Protein AF-A0A6G2KBK3-F1 (afdb_monomer_lite)

Secondary structure (DSSP, 8-state):
---HHHHHTT---PPPPTT-GGGGHHHHHHHHHHHHHGGGSSSHHHHHHHHHHT---TTS-TTTT--HHHHHHHHPPPTT-EEE-TTT--EEE--

Structure (mmCIF, N/CA/C/O backbone):
data_AF-A0A6G2KBK3-F1
#
_entry.id   AF-A0A6G2KBK3-F1
#
loop_
_atom_site.group_PDB
_atom_site.id
_atom_site.type_symbol
_atom_site.label_atom_id
_atom_site.label_alt_id
_atom_site.label_comp_id
_atom_site.label_asym_id
_atom_site.label_entity_id
_atom_site.label_seq_id
_atom_site.pdbx_PDB_ins_code
_atom_site.Cartn_x
_atom_site.Cartn_y
_atom_site.Cartn_z
_atom_site.occupancy
_atom_site.B_iso_or_equiv
_atom_site.auth_seq_id
_atom_site.auth_comp_id
_atom_site.auth_asym_id
_atom_site.auth_atom_id
_atom_site.pdbx_PDB_model_num
ATOM 1 N N . MET A 1 1 ? -23.756 13.455 1.938 1.00 50.41 1 MET A N 1
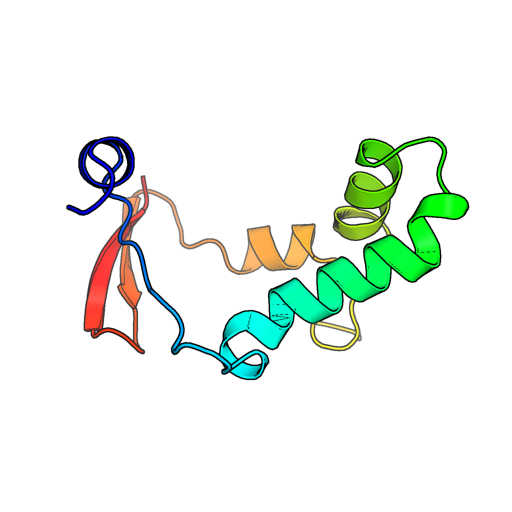ATOM 2 C CA . MET A 1 1 ? -24.282 12.078 2.031 1.00 50.41 1 MET A CA 1
ATOM 3 C C . MET A 1 1 ? -23.101 11.130 1.908 1.00 50.41 1 MET A C 1
ATOM 5 O O . MET A 1 1 ? -22.371 11.285 0.933 1.00 50.41 1 MET A O 1
ATOM 9 N N . PRO A 1 2 ? -22.838 10.231 2.873 1.00 58.72 2 PRO A N 1
ATOM 10 C CA . PRO A 1 2 ? -21.861 9.166 2.656 1.00 58.72 2 PRO A CA 1
ATOM 11 C C . PRO A 1 2 ? -22.293 8.354 1.428 1.00 58.72 2 PRO A C 1
ATOM 13 O O . PRO A 1 2 ? -23.487 8.174 1.192 1.00 58.72 2 PRO A O 1
ATOM 16 N N . SER A 1 3 ? -21.337 7.931 0.603 1.00 72.38 3 SER A N 1
ATOM 17 C CA . SER A 1 3 ? -21.618 7.165 -0.612 1.00 72.38 3 SER A CA 1
ATOM 18 C C . SER A 1 3 ? -22.358 5.880 -0.245 1.00 72.38 3 SER A C 1
ATOM 20 O O . SER A 1 3 ? -21.825 5.062 0.507 1.00 72.38 3 SER A O 1
ATOM 22 N N . THR A 1 4 ? -23.565 5.706 -0.785 1.00 84.00 4 THR A N 1
ATOM 23 C CA . THR A 1 4 ? -24.499 4.598 -0.509 1.00 84.00 4 THR A CA 1
ATOM 24 C C . THR A 1 4 ? -23.838 3.220 -0.619 1.00 84.00 4 THR A C 1
ATOM 26 O O . THR A 1 4 ? -24.190 2.290 0.099 1.00 84.00 4 THR A O 1
ATOM 29 N N . GLU A 1 5 ? -22.827 3.117 -1.479 1.00 90.00 5 GLU A N 1
ATOM 30 C CA . GLU A 1 5 ? -22.021 1.923 -1.714 1.00 90.00 5 GLU A CA 1
ATOM 31 C C . GLU A 1 5 ? -21.166 1.497 -0.510 1.00 90.00 5 GLU A C 1
ATOM 33 O O . GLU A 1 5 ? -21.147 0.323 -0.155 1.00 90.00 5 GLU A O 1
ATOM 38 N N . LEU A 1 6 ? -20.490 2.438 0.159 1.00 88.38 6 LEU A N 1
ATOM 39 C CA . LEU A 1 6 ? -19.617 2.112 1.295 1.00 88.38 6 LEU A CA 1
ATOM 40 C C . LEU A 1 6 ? -20.432 1.587 2.475 1.00 88.38 6 LEU A C 1
ATOM 42 O O . LEU A 1 6 ? -20.055 0.596 3.091 1.00 88.38 6 LEU A O 1
ATOM 46 N N . VAL A 1 7 ? -21.593 2.199 2.724 1.00 86.44 7 VAL A N 1
ATOM 47 C CA . VAL A 1 7 ? -22.540 1.736 3.746 1.00 86.44 7 VAL A CA 1
ATOM 48 C C . VAL A 1 7 ? -23.026 0.324 3.424 1.00 86.44 7 VAL A C 1
ATOM 50 O O . VAL A 1 7 ? -23.042 -0.528 4.307 1.00 86.44 7 VAL A O 1
ATOM 53 N N . ARG A 1 8 ? -23.361 0.049 2.156 1.00 89.88 8 ARG A N 1
ATOM 54 C CA . ARG A 1 8 ? -23.785 -1.285 1.706 1.00 89.88 8 ARG A CA 1
ATOM 55 C C . ARG A 1 8 ? -22.714 -2.352 1.938 1.00 89.88 8 ARG A C 1
ATOM 57 O O . ARG A 1 8 ? -23.053 -3.479 2.276 1.00 89.88 8 ARG A O 1
ATOM 64 N N . LEU A 1 9 ? -21.444 -2.002 1.750 1.00 89.19 9 LEU A N 1
ATOM 65 C CA . LEU A 1 9 ? -20.309 -2.906 1.940 1.00 89.19 9 LEU A CA 1
ATOM 66 C C . LEU A 1 9 ? -19.821 -2.978 3.398 1.00 89.19 9 LEU A C 1
ATOM 68 O O . LEU A 1 9 ? -18.855 -3.684 3.669 1.00 89.19 9 LEU A O 1
ATOM 72 N N . GLY A 1 10 ? -20.440 -2.241 4.329 1.00 85.75 10 GLY A N 1
ATOM 73 C CA . GLY A 1 10 ? -19.969 -2.149 5.714 1.00 85.75 10 GLY A CA 1
ATOM 74 C C . GLY A 1 10 ? -18.617 -1.437 5.857 1.00 85.75 10 GLY A C 1
ATOM 75 O O . GLY A 1 10 ? -17.935 -1.599 6.864 1.00 85.75 10 GLY A O 1
ATOM 76 N N . ILE A 1 11 ? -18.208 -0.649 4.857 1.00 85.56 11 ILE A N 1
ATOM 77 C CA . ILE A 1 11 ? -16.932 0.068 4.845 1.00 85.56 11 ILE A CA 1
ATOM 78 C C . ILE A 1 11 ? -17.117 1.440 5.490 1.00 85.56 11 ILE A C 1
ATOM 80 O O . ILE A 1 11 ? -17.847 2.304 4.996 1.00 85.56 11 ILE A O 1
ATOM 84 N N . ARG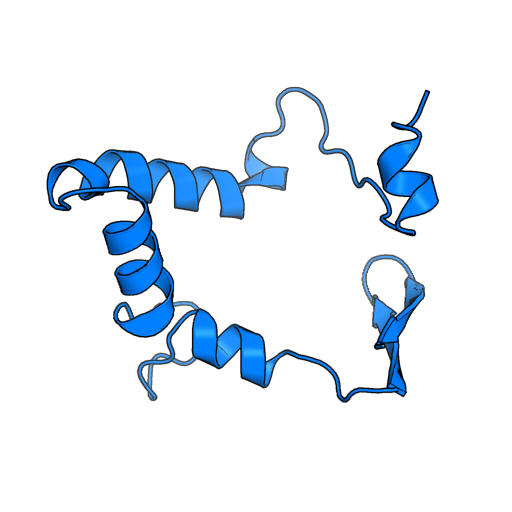 A 1 12 ? -16.381 1.680 6.573 1.00 83.56 12 ARG A N 1
ATOM 85 C CA . ARG A 1 12 ? -16.301 2.990 7.217 1.00 83.56 12 ARG A CA 1
ATOM 86 C C . ARG A 1 12 ? -15.361 3.909 6.435 1.00 83.56 12 ARG A C 1
ATOM 88 O O . ARG A 1 12 ? -14.174 3.630 6.286 1.00 83.56 12 ARG A O 1
ATOM 95 N N . HIS A 1 13 ? -15.873 5.049 5.976 1.00 85.38 13 HIS A N 1
ATOM 96 C CA . HIS A 1 13 ? -15.046 6.063 5.325 1.00 85.38 13 HIS A CA 1
ATOM 97 C C . HIS A 1 13 ? -14.377 6.967 6.367 1.00 85.38 13 HIS A C 1
ATOM 99 O O . HIS A 1 13 ? -15.043 7.766 7.024 1.00 85.38 13 HIS A O 1
ATOM 105 N N . ILE A 1 14 ? -13.054 6.865 6.496 1.00 85.88 14 ILE A N 1
ATOM 106 C CA . ILE A 1 14 ? -12.252 7.749 7.347 1.00 85.88 14 ILE A CA 1
ATOM 107 C C . ILE A 1 14 ? -11.685 8.877 6.480 1.00 85.88 14 ILE A C 1
ATOM 109 O O . ILE A 1 14 ? -10.904 8.628 5.565 1.00 85.88 14 ILE A O 1
ATOM 113 N N . LEU A 1 15 ? -12.089 10.118 6.760 1.00 86.06 15 LEU A N 1
ATOM 114 C CA . LEU A 1 15 ? -11.667 11.299 6.006 1.00 86.06 15 LEU A CA 1
ATOM 115 C C . LEU A 1 15 ? -10.456 11.979 6.654 1.00 86.06 15 LEU A C 1
ATOM 117 O O . LEU A 1 15 ? -10.440 12.236 7.858 1.00 86.06 15 LEU A O 1
ATOM 121 N N . ALA A 1 16 ? -9.469 12.335 5.833 1.00 86.31 16 ALA A N 1
ATOM 122 C CA . ALA A 1 16 ? -8.396 13.239 6.230 1.00 86.31 16 ALA A CA 1
ATOM 123 C C . ALA A 1 16 ? -8.885 14.700 6.253 1.00 86.31 16 ALA A C 1
ATOM 125 O O . ALA A 1 16 ? -9.847 15.065 5.573 1.00 86.31 16 ALA A O 1
ATOM 126 N N . ARG A 1 17 ? -8.194 15.560 7.012 1.00 86.38 17 ARG A N 1
ATOM 127 C CA . ARG A 1 17 ? -8.439 17.010 6.970 1.00 86.38 17 ARG A CA 1
ATOM 128 C C . ARG A 1 17 ? -8.014 17.586 5.617 1.00 86.38 17 ARG A C 1
ATOM 130 O O . ARG A 1 17 ? -7.047 17.129 5.009 1.00 86.38 17 ARG A O 1
ATOM 137 N N . VAL A 1 18 ? -8.713 18.634 5.184 1.00 85.94 18 VAL A N 1
ATOM 138 C CA . VAL A 1 18 ? -8.349 19.406 3.987 1.00 85.94 18 VAL A CA 1
ATOM 139 C C . VAL A 1 18 ? -6.931 19.965 4.151 1.00 85.94 18 VAL A C 1
ATOM 141 O O . VAL A 1 18 ? -6.577 20.435 5.230 1.00 85.94 18 VAL A O 1
ATOM 144 N N . ASN A 1 19 ? -6.129 19.906 3.084 1.00 81.56 19 ASN A N 1
ATOM 145 C CA . ASN A 1 19 ? -4.735 20.369 3.052 1.00 81.56 19 ASN A CA 1
ATOM 146 C C . ASN A 1 19 ? -3.822 19.725 4.111 1.00 81.56 19 ASN A C 1
ATOM 148 O O . ASN A 1 19 ? -2.852 20.342 4.547 1.00 81.56 19 ASN A O 1
ATOM 152 N N . HIS A 1 20 ? -4.105 18.481 4.514 1.00 82.62 20 HIS A N 1
ATOM 153 C CA . HIS A 1 20 ? -3.271 17.734 5.457 1.00 82.62 20 HIS A CA 1
ATOM 154 C C . HIS A 1 20 ? -2.673 16.462 4.818 1.00 82.62 20 HIS A C 1
ATOM 156 O O . HIS A 1 20 ? -3.046 15.342 5.188 1.00 82.62 20 HIS A O 1
ATOM 162 N N . PRO A 1 21 ? -1.737 16.621 3.857 1.00 76.56 21 PRO A N 1
ATOM 163 C CA . PRO A 1 21 ? -1.162 15.515 3.079 1.00 76.56 21 PRO A CA 1
ATOM 164 C C . PRO A 1 21 ? -0.507 14.443 3.961 1.00 76.56 21 PRO A C 1
ATOM 166 O O . PRO A 1 21 ? -0.617 13.241 3.726 1.00 76.56 21 PRO A O 1
ATOM 169 N N . GLN A 1 22 ? 0.068 14.870 5.088 1.00 79.19 22 GLN A N 1
ATOM 170 C CA . GLN A 1 22 ? 0.741 13.985 6.032 1.00 79.19 22 GLN A CA 1
ATOM 171 C C . GLN A 1 22 ? -0.180 12.898 6.616 1.00 79.19 22 GLN A C 1
ATOM 173 O O . GLN A 1 22 ? 0.306 11.806 6.909 1.00 79.19 22 GLN A O 1
ATOM 178 N N . THR A 1 23 ? -1.501 13.130 6.713 1.00 81.50 23 THR A N 1
ATOM 179 C CA . THR A 1 23 ? -2.458 12.083 7.138 1.00 81.50 23 THR A CA 1
ATOM 180 C C . THR A 1 23 ? -2.506 10.925 6.143 1.00 81.50 23 THR A C 1
ATOM 182 O O . THR A 1 23 ? -2.581 9.772 6.554 1.00 81.50 23 THR A O 1
ATOM 185 N N . ASN A 1 24 ? -2.383 11.213 4.846 1.00 85.81 24 ASN A N 1
ATOM 186 C CA . ASN A 1 24 ? -2.369 10.216 3.775 1.00 85.81 24 ASN A CA 1
ATOM 187 C C . ASN A 1 24 ? -0.942 9.883 3.306 1.00 85.81 24 ASN A C 1
ATOM 189 O O . ASN A 1 24 ? -0.756 9.288 2.244 1.00 85.81 24 ASN A O 1
ATOM 193 N N . GLY A 1 25 ? 0.078 10.206 4.109 1.00 85.56 25 GLY A N 1
ATOM 194 C CA . GLY A 1 25 ? 1.484 10.157 3.697 1.00 85.56 25 GLY A CA 1
ATOM 195 C C . GLY A 1 25 ? 1.980 8.782 3.230 1.00 85.56 25 GLY A C 1
ATOM 196 O O . GLY A 1 25 ? 2.890 8.707 2.405 1.00 85.56 25 GLY A O 1
ATOM 197 N N . LYS A 1 26 ? 1.375 7.676 3.694 1.00 86.88 26 LYS A N 1
ATOM 198 C CA . LYS A 1 26 ? 1.670 6.328 3.165 1.00 86.88 26 LYS A CA 1
ATOM 199 C C . LYS A 1 26 ? 1.282 6.205 1.689 1.00 86.88 26 LYS A C 1
ATOM 201 O O . LYS A 1 26 ? 2.079 5.711 0.893 1.00 86.88 26 LYS A O 1
ATOM 206 N N . LEU A 1 27 ? 0.084 6.671 1.336 1.00 88.56 27 LEU A N 1
ATOM 207 C CA . LEU A 1 27 ? -0.423 6.639 -0.033 1.00 88.56 27 LEU A CA 1
ATOM 208 C C . LEU A 1 27 ? 0.353 7.613 -0.922 1.00 88.56 27 LEU A C 1
ATOM 210 O O . LEU A 1 27 ? 0.752 7.256 -2.025 1.00 88.56 27 LEU A O 1
ATOM 214 N N . GLU A 1 28 ? 0.643 8.812 -0.420 1.00 89.69 28 GLU A N 1
ATOM 215 C CA . GLU A 1 28 ? 1.445 9.792 -1.157 1.00 89.69 28 GLU A CA 1
ATOM 216 C C . GLU A 1 28 ? 2.855 9.275 -1.454 1.00 89.69 28 GLU A C 1
ATOM 218 O O . GLU A 1 28 ? 3.332 9.391 -2.584 1.00 89.69 28 GLU A O 1
ATOM 223 N N . ARG A 1 29 ? 3.509 8.626 -0.480 1.00 89.31 29 ARG A N 1
ATOM 224 C CA . ARG A 1 29 ? 4.815 7.987 -0.695 1.00 89.31 29 ARG A CA 1
ATOM 225 C C . ARG A 1 29 ? 4.737 6.888 -1.756 1.00 89.31 29 ARG A C 1
ATOM 227 O O . ARG A 1 29 ? 5.635 6.793 -2.589 1.00 89.31 29 ARG A O 1
ATOM 234 N N . PHE A 1 30 ? 3.674 6.084 -1.750 1.00 89.56 30 PHE A N 1
ATOM 235 C CA . PHE A 1 30 ? 3.450 5.066 -2.776 1.00 89.56 30 PHE A CA 1
ATOM 236 C C . PHE A 1 30 ? 3.266 5.684 -4.171 1.00 89.56 30 PHE A C 1
ATOM 238 O O . PHE A 1 30 ? 3.925 5.258 -5.119 1.00 89.56 30 PHE A O 1
ATOM 245 N N . HIS A 1 31 ? 2.458 6.741 -4.301 1.00 90.44 31 HIS A N 1
ATOM 246 C CA . HIS A 1 31 ? 2.296 7.469 -5.564 1.00 90.44 31 HIS A CA 1
ATOM 247 C C . HIS A 1 31 ? 3.609 8.087 -6.059 1.00 90.44 31 HIS A C 1
ATOM 249 O O . HIS A 1 31 ? 3.905 8.019 -7.252 1.00 90.44 31 HIS A O 1
ATOM 255 N N . GLY A 1 32 ? 4.426 8.635 -5.157 1.00 91.62 32 GLY A N 1
ATOM 256 C CA . GLY A 1 32 ? 5.759 9.127 -5.502 1.00 91.62 32 GLY A CA 1
ATOM 257 C C . GLY A 1 32 ? 6.658 8.023 -6.068 1.00 91.62 32 GLY A C 1
ATOM 258 O O . GLY A 1 32 ? 7.361 8.235 -7.054 1.00 91.62 32 GLY A O 1
ATOM 259 N N . GLU A 1 33 ? 6.606 6.816 -5.505 1.00 90.75 33 GLU A N 1
ATOM 260 C CA . GLU A 1 33 ? 7.364 5.675 -6.029 1.00 90.75 33 GLU A CA 1
ATOM 261 C C . GLU A 1 33 ? 6.849 5.193 -7.389 1.00 90.75 33 GLU A C 1
ATOM 263 O O . GLU A 1 33 ? 7.671 4.893 -8.258 1.00 90.75 33 GLU A O 1
ATOM 268 N N . ILE A 1 34 ? 5.529 5.199 -7.614 1.00 92.12 34 ILE A N 1
ATOM 269 C CA . ILE A 1 34 ? 4.945 4.955 -8.942 1.00 92.12 34 ILE A CA 1
ATOM 270 C C . ILE A 1 34 ? 5.524 5.955 -9.945 1.00 92.12 34 ILE A C 1
ATOM 272 O O . ILE A 1 34 ? 6.126 5.548 -10.933 1.00 92.12 34 ILE A O 1
ATOM 276 N N . GLN A 1 35 ? 5.421 7.260 -9.682 1.00 92.56 35 GLN A N 1
ATOM 277 C CA . GLN A 1 35 ? 5.889 8.290 -10.618 1.00 92.56 35 GLN A CA 1
ATOM 278 C C . GLN A 1 35 ? 7.381 8.153 -10.956 1.00 92.56 35 GLN A C 1
ATOM 280 O O . GLN A 1 35 ? 7.786 8.368 -12.096 1.00 92.56 35 GLN A O 1
ATOM 285 N N . ARG A 1 36 ? 8.207 7.757 -9.982 1.00 92.62 36 ARG A N 1
ATOM 286 C CA . ARG A 1 36 ? 9.660 7.612 -10.163 1.00 92.62 36 ARG A CA 1
ATOM 287 C C . ARG A 1 36 ? 10.079 6.370 -10.943 1.00 92.62 36 ARG A C 1
ATOM 289 O O . ARG A 1 36 ? 11.177 6.359 -11.501 1.00 92.62 36 ARG A O 1
ATOM 296 N N . LYS A 1 37 ? 9.293 5.294 -10.875 1.00 91.88 37 LYS A N 1
ATOM 297 C CA . LYS A 1 37 ? 9.722 3.962 -11.322 1.00 91.88 37 LYS A CA 1
ATOM 298 C C . LYS A 1 37 ? 8.845 3.363 -12.405 1.00 91.88 37 LYS A C 1
ATOM 300 O O . LYS A 1 37 ? 9.337 2.475 -13.087 1.00 91.88 37 LYS A O 1
ATOM 305 N N . LEU A 1 38 ? 7.602 3.813 -12.581 1.00 92.25 38 LEU A N 1
ATOM 306 C CA . LEU A 1 38 ? 6.655 3.211 -13.522 1.00 92.25 38 LEU A CA 1
ATOM 307 C C . LEU A 1 38 ? 7.188 3.208 -14.958 1.00 92.25 38 LEU A C 1
ATOM 309 O O . LEU A 1 38 ? 6.988 2.236 -15.668 1.00 92.25 38 LEU A O 1
ATOM 313 N N . ASN A 1 39 ? 7.957 4.227 -15.352 1.00 93.94 39 ASN A N 1
ATOM 314 C CA . ASN A 1 39 ? 8.625 4.285 -16.657 1.00 93.94 39 ASN A CA 1
ATOM 315 C C . ASN A 1 39 ? 9.670 3.176 -16.899 1.00 93.94 39 ASN A C 1
ATOM 317 O O . ASN A 1 39 ? 10.177 3.052 -18.009 1.00 93.94 39 ASN A O 1
ATOM 321 N N . ARG A 1 40 ? 10.026 2.399 -15.870 1.00 94.25 40 ARG A N 1
ATOM 322 C CA . ARG A 1 40 ? 10.919 1.233 -15.956 1.00 94.25 40 ARG A CA 1
ATOM 323 C C . ARG A 1 40 ? 10.156 -0.083 -16.102 1.00 94.25 40 ARG A C 1
ATOM 325 O O . ARG A 1 40 ? 10.790 -1.131 -16.163 1.00 94.25 40 ARG A O 1
ATOM 332 N N . PHE A 1 41 ? 8.828 -0.037 -16.093 1.00 93.75 41 PHE A N 1
ATOM 333 C CA . PHE A 1 41 ? 7.956 -1.195 -16.229 1.00 93.75 41 PHE A CA 1
ATOM 334 C C . PHE A 1 41 ? 7.094 -1.042 -17.479 1.00 93.75 41 PHE A C 1
ATOM 336 O O . PHE A 1 41 ? 6.808 0.067 -17.922 1.00 93.75 41 PHE A O 1
ATOM 343 N N . GLU A 1 42 ? 6.682 -2.177 -18.033 1.00 93.12 42 GLU A N 1
ATOM 344 C CA . GLU A 1 42 ? 5.803 -2.236 -19.206 1.00 93.12 42 GLU A CA 1
ATOM 345 C C . GLU A 1 42 ? 4.421 -1.648 -18.898 1.00 93.12 42 GLU A C 1
ATOM 347 O O . GLU A 1 42 ? 3.838 -0.942 -19.717 1.00 93.12 42 GLU A O 1
ATOM 352 N N . ASP A 1 43 ? 3.916 -1.911 -17.690 1.00 93.12 43 ASP A N 1
ATOM 353 C CA . ASP A 1 43 ? 2.612 -1.458 -17.228 1.00 93.12 43 ASP A CA 1
ATOM 354 C C . ASP A 1 43 ? 2.543 -1.371 -15.689 1.00 93.12 43 ASP A C 1
ATOM 356 O O . ASP A 1 43 ? 3.461 -1.755 -14.950 1.00 93.12 43 ASP A O 1
ATOM 360 N N . VAL A 1 44 ? 1.415 -0.855 -15.195 1.00 92.25 44 VAL A N 1
ATOM 361 C CA . VAL A 1 44 ? 1.155 -0.696 -13.759 1.00 92.25 44 VAL A CA 1
ATOM 362 C C . VAL A 1 44 ? 1.018 -2.030 -13.023 1.00 92.25 44 VAL A C 1
ATOM 364 O O . VAL A 1 44 ? 1.414 -2.123 -11.863 1.00 92.25 44 VAL A O 1
ATOM 367 N N . HIS A 1 45 ? 0.511 -3.079 -13.669 1.00 94.06 45 HIS A N 1
ATOM 368 C CA . HIS A 1 45 ? 0.350 -4.390 -13.043 1.00 94.06 45 HIS A CA 1
ATOM 369 C C . HIS A 1 45 ? 1.709 -5.025 -12.753 1.00 94.06 45 HIS A C 1
ATOM 371 O O . HIS A 1 45 ? 1.919 -5.541 -11.655 1.00 94.06 45 HIS A O 1
ATOM 377 N N . ARG A 1 46 ? 2.662 -4.919 -13.685 1.00 95.38 46 ARG A N 1
ATOM 378 C CA . ARG A 1 46 ? 4.053 -5.350 -13.491 1.00 95.38 46 ARG A CA 1
ATOM 379 C C . ARG A 1 46 ? 4.725 -4.591 -12.355 1.00 95.38 46 ARG A C 1
ATOM 381 O O . ARG A 1 46 ? 5.375 -5.214 -11.515 1.00 95.38 46 ARG A O 1
ATOM 388 N N . PHE A 1 47 ? 4.526 -3.275 -12.288 1.00 95.25 47 PHE A N 1
ATOM 389 C CA . PHE A 1 47 ? 5.024 -2.471 -11.173 1.00 95.25 47 PHE A CA 1
ATOM 390 C C . PHE A 1 47 ? 4.437 -2.938 -9.833 1.00 95.25 47 PHE A C 1
ATOM 392 O O . PHE A 1 47 ? 5.186 -3.150 -8.882 1.00 95.25 47 PHE A O 1
ATOM 399 N N . VAL A 1 48 ? 3.116 -3.134 -9.752 1.00 93.94 48 VAL A N 1
ATOM 400 C CA . VAL A 1 48 ? 2.432 -3.565 -8.520 1.00 93.94 48 VAL A CA 1
ATOM 401 C C . VAL A 1 48 ? 2.881 -4.963 -8.095 1.00 93.94 48 VAL A C 1
ATOM 403 O O . VAL A 1 48 ? 3.144 -5.184 -6.914 1.00 93.94 48 VAL A O 1
ATOM 406 N N . ALA A 1 49 ? 3.028 -5.894 -9.040 1.00 95.62 49 ALA A N 1
ATOM 407 C CA . ALA A 1 49 ? 3.527 -7.236 -8.761 1.00 95.62 49 ALA A CA 1
ATOM 408 C C . ALA A 1 49 ? 4.951 -7.195 -8.186 1.00 95.62 49 ALA A C 1
ATOM 410 O O . ALA A 1 49 ? 5.220 -7.804 -7.151 1.00 95.62 49 ALA A O 1
ATOM 411 N N . TRP A 1 50 ? 5.847 -6.419 -8.805 1.00 95.06 50 TRP A N 1
ATOM 412 C CA . TRP A 1 50 ? 7.199 -6.205 -8.289 1.00 95.06 50 TRP A CA 1
ATOM 413 C C . TRP A 1 50 ? 7.188 -5.556 -6.898 1.00 95.06 50 TRP A C 1
ATOM 415 O O . TRP A 1 50 ? 7.889 -6.009 -5.992 1.00 95.06 50 TRP A O 1
ATOM 425 N N . TRP A 1 51 ? 6.367 -4.522 -6.708 1.00 93.69 51 TRP A N 1
ATOM 426 C CA . TRP A 1 51 ? 6.257 -3.799 -5.443 1.00 93.69 51 TRP A CA 1
ATOM 427 C C . TRP A 1 51 ? 5.822 -4.712 -4.295 1.00 93.69 51 TRP A C 1
ATOM 429 O O . TRP A 1 51 ? 6.398 -4.644 -3.213 1.00 93.69 51 TRP A O 1
ATOM 439 N N . ASN A 1 52 ? 4.829 -5.569 -4.536 1.00 94.62 52 ASN A N 1
ATOM 440 C CA . ASN A 1 52 ? 4.247 -6.421 -3.505 1.00 94.62 52 ASN A CA 1
ATOM 441 C C . ASN A 1 52 ? 5.059 -7.686 -3.215 1.00 94.62 52 ASN A C 1
ATOM 443 O O . ASN A 1 52 ? 5.052 -8.120 -2.068 1.00 94.62 52 ASN A O 1
ATOM 447 N N . HIS A 1 53 ? 5.730 -8.268 -4.217 1.00 95.75 53 HIS A N 1
ATOM 448 C CA . HIS A 1 53 ? 6.299 -9.622 -4.110 1.00 95.75 53 HIS A CA 1
ATOM 449 C C . HIS A 1 53 ? 7.813 -9.718 -4.327 1.00 95.75 53 HIS A C 1
ATOM 451 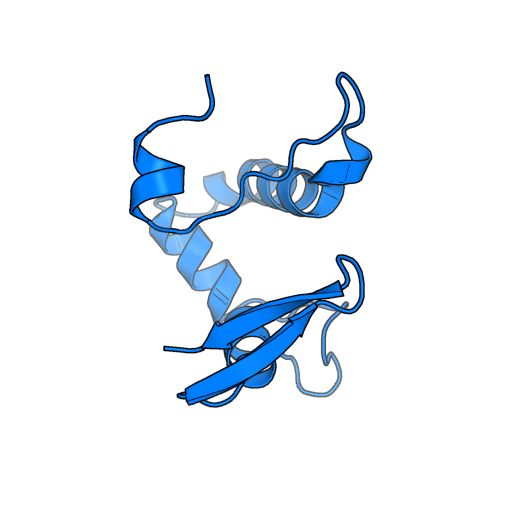O O . HIS A 1 53 ? 8.379 -10.781 -4.108 1.00 95.75 53 HIS A O 1
ATOM 457 N N . VAL A 1 54 ? 8.479 -8.655 -4.786 1.00 93.88 54 VAL A N 1
ATOM 458 C CA . VAL A 1 54 ? 9.926 -8.691 -5.090 1.00 93.88 54 VAL A CA 1
ATOM 459 C C . VAL A 1 54 ? 10.707 -7.669 -4.272 1.00 93.88 54 VAL A C 1
ATOM 461 O O . VAL A 1 54 ? 11.867 -7.893 -3.943 1.00 93.88 54 VAL A O 1
ATOM 464 N N . ARG A 1 55 ? 10.101 -6.522 -3.956 1.00 92.19 55 ARG A N 1
ATOM 465 C CA . ARG A 1 55 ? 10.766 -5.433 -3.237 1.00 92.19 55 ARG A CA 1
ATOM 466 C C . ARG A 1 55 ? 10.670 -5.636 -1.712 1.00 92.19 55 ARG A C 1
ATOM 468 O O . ARG A 1 55 ? 9.604 -5.354 -1.161 1.00 92.19 55 ARG A O 1
ATOM 475 N N . PRO A 1 56 ? 11.762 -5.981 -1.001 1.00 91.06 56 PRO A N 1
ATOM 476 C CA . PRO A 1 56 ? 11.776 -5.917 0.458 1.00 91.06 56 PRO A CA 1
ATOM 477 C C . PRO A 1 56 ? 11.628 -4.465 0.929 1.00 91.06 56 PRO A C 1
ATOM 479 O O . PRO A 1 56 ? 12.100 -3.525 0.273 1.00 91.06 56 PRO A O 1
ATOM 482 N N . HIS A 1 57 ? 10.953 -4.247 2.057 1.00 88.44 57 HIS A N 1
ATOM 483 C CA . HIS A 1 57 ? 10.704 -2.899 2.573 1.00 88.44 57 HIS A CA 1
ATOM 484 C C . HIS A 1 57 ? 11.436 -2.668 3.901 1.00 88.44 57 HIS A C 1
ATOM 486 O O . HIS A 1 57 ? 11.140 -3.315 4.892 1.00 88.44 57 HIS A O 1
ATOM 492 N N . MET A 1 58 ? 12.331 -1.674 3.965 1.00 86.81 58 MET A N 1
ATOM 493 C CA . MET A 1 58 ? 13.162 -1.407 5.160 1.00 86.81 58 MET A CA 1
ATOM 494 C C . MET A 1 58 ? 12.383 -1.140 6.456 1.00 86.81 58 MET A C 1
ATOM 496 O O . MET A 1 58 ? 12.903 -1.346 7.540 1.00 86.81 58 MET A O 1
ATOM 500 N N . SER A 1 59 ? 11.154 -0.630 6.362 1.00 86.75 59 SER A N 1
ATOM 501 C CA . SER A 1 59 ? 10.291 -0.397 7.532 1.00 86.75 59 SER A CA 1
ATOM 502 C C . SER A 1 59 ? 9.478 -1.630 7.965 1.00 86.75 59 SER A C 1
ATOM 504 O O . SER A 1 59 ? 8.536 -1.483 8.744 1.00 86.75 59 SER A O 1
ATOM 506 N N . LEU A 1 60 ? 9.737 -2.789 7.362 1.00 90.25 60 LEU A N 1
ATOM 507 C CA . LEU A 1 60 ? 9.185 -4.095 7.723 1.00 90.25 60 LEU A CA 1
ATOM 508 C C . LEU A 1 60 ? 10.299 -4.938 8.366 1.00 90.25 60 LEU A C 1
ATOM 510 O O . LEU A 1 60 ? 11.269 -4.378 8.876 1.00 90.25 60 LEU A O 1
ATOM 514 N N . ASP A 1 61 ? 10.158 -6.261 8.371 1.00 91.75 61 ASP A N 1
ATOM 515 C CA . ASP A 1 61 ? 11.220 -7.159 8.811 1.00 91.75 61 ASP A CA 1
ATOM 516 C C . ASP A 1 61 ? 12.355 -7.209 7.772 1.00 91.75 61 ASP A C 1
ATOM 518 O O . ASP A 1 61 ? 12.326 -7.964 6.801 1.00 91.75 61 ASP A O 1
ATOM 522 N N . TRP A 1 62 ? 13.338 -6.324 7.949 1.00 91.56 62 TRP A N 1
ATOM 523 C CA . TRP A 1 62 ? 14.470 -6.197 7.035 1.00 91.56 62 TRP A CA 1
ATOM 524 C C . TRP A 1 62 ? 15.441 -7.375 7.124 1.00 91.56 62 TRP A C 1
ATOM 526 O O . TRP A 1 62 ? 16.014 -7.756 6.105 1.00 91.56 62 TRP A O 1
ATOM 536 N N . ASP A 1 63 ? 15.588 -7.972 8.307 1.00 93.25 63 ASP A N 1
ATOM 537 C CA . ASP A 1 63 ? 16.499 -9.09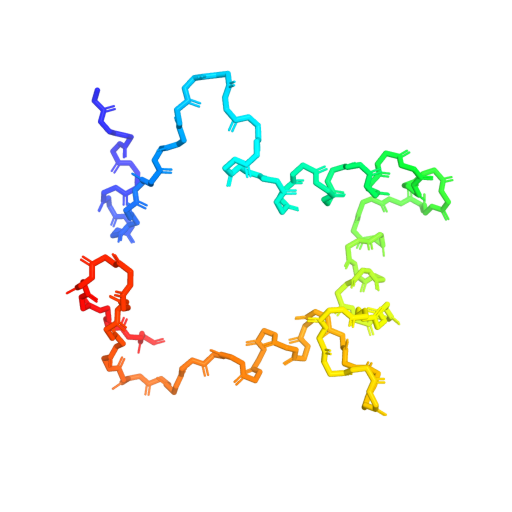8 8.521 1.00 93.25 63 ASP A CA 1
ATOM 538 C C . ASP A 1 63 ? 16.036 -10.333 7.738 1.00 93.25 63 ASP A C 1
ATOM 540 O O . ASP A 1 63 ? 16.861 -11.075 7.206 1.00 93.25 63 ASP A O 1
ATOM 544 N N . ASN A 1 64 ? 14.718 -10.493 7.575 1.00 93.31 64 ASN A N 1
ATOM 545 C CA . ASN A 1 64 ? 14.116 -11.537 6.745 1.00 93.31 64 ASN A CA 1
ATOM 546 C C . ASN A 1 64 ? 13.722 -11.065 5.333 1.00 93.31 64 ASN A C 1
ATOM 548 O O . ASN A 1 64 ? 13.054 -11.802 4.611 1.00 93.31 64 ASN A O 1
ATOM 552 N N . LEU A 1 65 ? 14.139 -9.860 4.921 1.00 93.44 65 LEU A N 1
ATOM 553 C CA . LEU A 1 65 ? 13.823 -9.260 3.615 1.00 93.44 65 LEU A CA 1
ATOM 554 C C . LEU A 1 65 ? 12.319 -9.275 3.283 1.00 93.44 65 LEU A C 1
ATOM 556 O O . LEU A 1 65 ? 11.919 -9.494 2.140 1.00 93.44 65 LEU A O 1
ATOM 560 N N . GLU A 1 66 ? 11.485 -8.996 4.281 1.00 95.31 66 GLU A N 1
ATOM 561 C CA . GLU A 1 66 ? 10.035 -9.104 4.168 1.00 95.31 66 GLU A CA 1
ATOM 562 C C . GLU A 1 66 ? 9.460 -8.139 3.118 1.00 95.31 66 GLU A C 1
ATOM 564 O O . GLU A 1 66 ? 9.712 -6.921 3.101 1.00 95.31 66 GLU A O 1
ATOM 569 N N . THR A 1 67 ? 8.634 -8.702 2.242 1.00 96.06 67 THR A N 1
ATOM 570 C CA . THR A 1 67 ? 7.886 -7.984 1.212 1.00 96.06 67 THR A CA 1
ATOM 571 C C . THR A 1 67 ? 6.543 -7.467 1.745 1.00 96.06 67 THR A C 1
ATOM 573 O O . THR A 1 67 ? 5.998 -7.984 2.726 1.00 96.06 67 THR A O 1
ATOM 576 N N . PRO A 1 68 ? 5.937 -6.451 1.101 1.00 94.75 68 PRO A N 1
ATOM 577 C CA . PRO A 1 68 ? 4.616 -5.968 1.494 1.00 94.75 68 PRO A CA 1
ATOM 578 C C . PRO A 1 68 ? 3.528 -7.051 1.500 1.00 94.75 68 PRO A C 1
ATOM 580 O O . PRO A 1 68 ? 2.662 -7.016 2.375 1.00 94.75 68 PRO A O 1
ATOM 583 N N . ALA A 1 69 ? 3.564 -8.008 0.565 1.00 95.50 69 ALA A N 1
ATOM 584 C CA . ALA A 1 69 ? 2.603 -9.107 0.534 1.00 95.50 69 ALA A CA 1
ATOM 585 C C . ALA A 1 69 ? 2.763 -10.045 1.738 1.00 95.50 69 ALA A C 1
ATOM 587 O O . ALA A 1 69 ? 1.771 -10.412 2.362 1.00 95.50 69 ALA A O 1
ATOM 588 N N . GLU A 1 70 ? 3.994 -10.389 2.112 1.00 95.19 70 GLU A N 1
ATOM 589 C CA . GLU A 1 70 ? 4.264 -11.226 3.288 1.00 95.19 70 GLU A CA 1
ATOM 590 C C . GLU A 1 70 ? 3.840 -10.524 4.577 1.00 95.19 70 GLU A C 1
ATOM 592 O O . GLU A 1 70 ? 3.116 -11.105 5.385 1.00 95.19 70 GLU A O 1
ATOM 597 N N . ALA A 1 71 ? 4.181 -9.242 4.723 1.00 94.38 71 ALA A N 1
ATOM 598 C CA . ALA A 1 71 ? 3.742 -8.453 5.867 1.00 94.38 71 ALA A CA 1
ATOM 599 C C . ALA A 1 71 ? 2.221 -8.326 5.943 1.00 94.38 71 ALA A C 1
ATOM 601 O O . ALA A 1 71 ? 1.673 -8.290 7.044 1.00 94.38 71 ALA A O 1
ATOM 602 N N . PHE A 1 72 ? 1.534 -8.244 4.799 1.00 93.00 72 PHE A N 1
ATOM 603 C CA . PHE A 1 72 ? 0.077 -8.259 4.764 1.00 93.00 72 PHE A CA 1
ATOM 604 C C . PHE A 1 72 ? -0.453 -9.578 5.326 1.00 93.00 72 PHE A C 1
ATOM 606 O O . PHE A 1 72 ? -1.212 -9.545 6.288 1.00 93.00 72 PHE A O 1
ATOM 613 N N . ILE A 1 73 ? 0.010 -10.721 4.809 1.00 92.12 73 ILE A N 1
ATOM 614 C CA . ILE A 1 73 ? -0.414 -12.049 5.279 1.00 92.12 73 ILE A CA 1
ATOM 615 C C . ILE A 1 73 ? -0.099 -12.250 6.764 1.00 92.12 73 ILE A C 1
ATOM 617 O O . ILE A 1 73 ? -0.960 -12.696 7.515 1.00 92.12 73 ILE A O 1
ATOM 621 N N . ARG A 1 74 ? 1.096 -11.867 7.224 1.00 92.38 74 ARG A N 1
ATOM 622 C CA . ARG A 1 74 ? 1.491 -11.983 8.635 1.00 92.38 74 ARG A CA 1
ATOM 623 C C . ARG A 1 74 ? 0.631 -11.127 9.566 1.00 92.38 74 ARG A C 1
ATOM 625 O O . ARG A 1 74 ? 0.386 -11.519 10.702 1.00 92.38 74 ARG A O 1
ATOM 632 N N . LYS A 1 75 ? 0.214 -9.944 9.111 1.00 90.25 75 LYS A N 1
ATOM 633 C CA . LYS A 1 75 ? -0.637 -9.022 9.880 1.00 90.25 75 LYS A CA 1
ATOM 634 C C . LYS A 1 75 ? -2.125 -9.316 9.725 1.00 90.25 75 LYS A C 1
ATOM 636 O O . LYS A 1 75 ? -2.919 -8.674 10.410 1.00 90.25 75 LYS A O 1
ATOM 641 N N . MET A 1 76 ? -2.514 -10.237 8.839 1.00 87.94 76 MET A N 1
ATOM 642 C CA . MET A 1 76 ? -3.912 -10.613 8.714 1.00 87.94 76 MET A CA 1
ATOM 643 C C . MET A 1 76 ? -4.367 -11.308 10.001 1.00 87.94 76 MET A C 1
ATOM 645 O O . MET A 1 76 ? -3.753 -12.290 10.425 1.00 87.94 76 MET A O 1
ATOM 649 N N . PRO A 1 77 ? -5.455 -10.833 10.620 1.00 84.56 77 PRO A N 1
ATOM 650 C CA . PRO A 1 77 ? -6.059 -11.536 11.736 1.00 84.56 77 PRO A CA 1
ATOM 651 C C . PRO A 1 77 ? -6.611 -12.898 11.275 1.00 84.56 77 PRO A C 1
ATOM 653 O O . PRO A 1 77 ? -6.970 -13.058 10.102 1.00 84.56 77 PRO A O 1
ATOM 656 N N . PRO A 1 78 ? -6.710 -13.893 12.175 1.00 82.94 78 PRO A N 1
ATOM 657 C CA . PRO A 1 78 ? -7.330 -15.167 11.842 1.00 82.94 78 PRO A CA 1
ATOM 658 C C . PRO A 1 78 ? -8.782 -14.962 11.396 1.00 82.94 78 PRO A C 1
ATOM 660 O O . PRO A 1 78 ? -9.490 -14.100 11.920 1.00 82.94 78 PRO A O 1
ATOM 663 N N . LYS A 1 79 ? -9.237 -15.772 10.437 1.00 78.62 79 LYS A N 1
ATOM 664 C CA . LYS A 1 79 ? -10.642 -15.762 10.012 1.00 78.62 79 LYS A CA 1
ATOM 665 C C . LYS A 1 79 ? -11.553 -16.121 11.181 1.00 78.62 79 LYS A C 1
ATOM 667 O O . LYS A 1 79 ? -11.213 -16.992 11.981 1.00 78.62 79 LYS A O 1
ATOM 672 N N . ARG A 1 80 ? -12.740 -15.517 11.208 1.00 75.19 80 ARG A N 1
ATOM 673 C CA . ARG A 1 80 ? -13.758 -15.625 12.267 1.00 75.19 80 ARG A CA 1
ATOM 674 C C . ARG A 1 80 ? -13.291 -15.117 13.630 1.00 75.19 80 ARG A C 1
ATOM 676 O O . ARG A 1 80 ? -13.808 -15.554 14.654 1.00 75.19 80 ARG A O 1
ATOM 683 N N . THR A 1 81 ? -12.326 -14.204 13.636 1.00 78.12 81 THR A N 1
ATOM 684 C CA . THR A 1 81 ? -11.910 -13.492 14.841 1.00 78.12 81 THR A CA 1
ATOM 685 C C . THR A 1 81 ? -12.498 -12.095 14.839 1.00 78.12 81 THR A C 1
ATOM 687 O O . THR A 1 81 ? -12.654 -11.467 13.795 1.00 78.12 81 THR A O 1
ATOM 690 N N . THR A 1 82 ? -12.780 -11.598 16.031 1.00 79.00 82 THR A N 1
ATOM 691 C CA . THR A 1 82 ? -13.170 -10.218 16.251 1.00 79.00 82 THR A CA 1
ATOM 692 C C . THR A 1 82 ? -11.921 -9.386 16.555 1.00 79.00 82 THR A C 1
ATOM 694 O O . THR A 1 82 ? -11.184 -9.689 17.494 1.00 79.00 82 THR A O 1
ATOM 697 N N . VAL A 1 83 ? -11.654 -8.357 15.754 1.00 78.94 83 VAL A N 1
ATOM 698 C CA . VAL A 1 83 ? -10.517 -7.444 15.926 1.00 78.94 83 VAL A CA 1
ATOM 699 C C . VAL A 1 83 ? -11.013 -6.132 16.497 1.00 78.94 83 VAL A C 1
ATOM 701 O O . VAL A 1 83 ? -11.907 -5.508 15.933 1.00 78.94 83 VAL A O 1
ATOM 704 N N . VAL A 1 84 ? -10.408 -5.708 17.603 1.00 78.94 84 VAL A N 1
ATOM 705 C CA . VAL A 1 84 ? -10.618 -4.368 18.148 1.00 78.94 84 VAL A CA 1
ATOM 706 C C . VAL A 1 84 ? -9.549 -3.456 17.565 1.00 78.94 84 VAL A C 1
ATOM 708 O O . VAL A 1 84 ? -8.357 -3.701 17.747 1.00 78.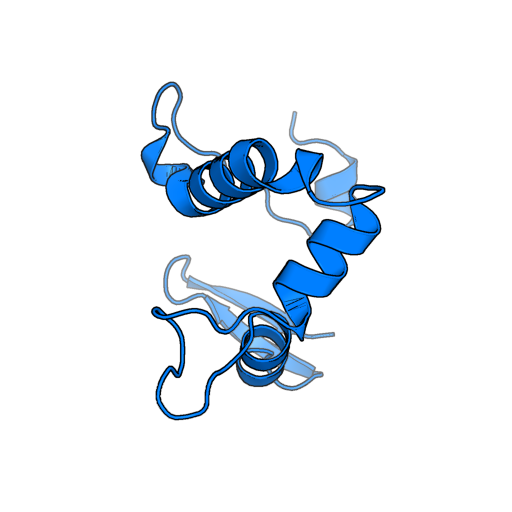94 84 VAL A O 1
ATOM 711 N N . ASP A 1 85 ? -9.963 -2.422 16.844 1.00 75.44 85 ASP A N 1
ATOM 712 C CA . ASP A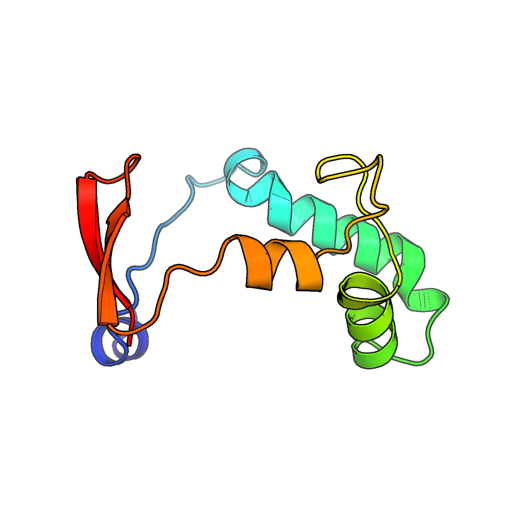 1 85 ? -9.059 -1.361 16.418 1.00 75.44 85 ASP A CA 1
ATOM 713 C C . ASP A 1 85 ? -8.693 -0.520 17.645 1.00 75.44 85 ASP A C 1
ATOM 715 O O . ASP A 1 85 ? -9.536 0.153 18.231 1.00 75.44 85 ASP A O 1
ATOM 719 N N . GLU A 1 86 ? -7.429 -0.563 18.060 1.00 74.62 86 GLU A N 1
ATOM 720 C CA . GLU A 1 86 ? -6.946 0.163 19.240 1.00 74.62 86 GLU A CA 1
ATOM 721 C C . GLU A 1 86 ? -7.008 1.693 19.082 1.00 74.62 86 GLU A C 1
ATOM 723 O O . GLU A 1 86 ? -7.048 2.414 20.078 1.00 74.62 86 GLU A O 1
ATOM 728 N N . GLN A 1 87 ? -7.013 2.209 17.848 1.00 69.56 87 GLN A N 1
ATOM 729 C CA . GLN A 1 87 ? -7.076 3.645 17.570 1.00 69.56 87 GLN A CA 1
ATOM 730 C C . GLN A 1 87 ? -8.511 4.170 17.553 1.00 69.56 87 GLN A C 1
ATOM 732 O O . GLN A 1 87 ? -8.737 5.306 17.976 1.00 69.56 87 GLN A O 1
ATOM 737 N N . SER A 1 88 ? -9.473 3.388 17.055 1.00 70.44 88 SER A N 1
ATOM 738 C CA . SER A 1 88 ? -10.882 3.803 16.999 1.00 70.44 88 SER A CA 1
ATOM 739 C C . SER A 1 88 ? -11.757 3.221 18.113 1.00 70.44 88 SER A C 1
ATOM 741 O O . SER A 1 88 ? -12.834 3.758 18.369 1.00 70.44 88 SER A O 1
ATOM 743 N N . GLY A 1 89 ? -11.302 2.162 18.788 1.00 74.44 89 GLY A N 1
ATOM 744 C CA . GLY A 1 89 ? -12.065 1.386 19.769 1.00 74.44 89 GLY A CA 1
ATOM 745 C C . GLY A 1 89 ? -13.155 0.503 19.150 1.00 74.44 89 GLY A C 1
ATOM 746 O O . GLY A 1 89 ? -13.975 -0.056 19.877 1.00 74.44 89 GLY A O 1
ATOM 747 N N . GLU A 1 90 ? -13.212 0.405 17.821 1.00 72.44 90 GLU A N 1
ATOM 748 C CA . GLU A 1 90 ? -14.266 -0.311 17.101 1.00 72.44 90 GLU A CA 1
ATOM 749 C C . GLU A 1 90 ? -13.944 -1.795 16.941 1.00 72.44 90 GLU A C 1
ATOM 751 O O . GLU A 1 90 ? -12.788 -2.209 16.896 1.00 72.44 90 GLU A O 1
ATOM 756 N N . VAL A 1 91 ? -15.002 -2.592 16.830 1.00 76.44 91 VAL A N 1
ATOM 757 C CA . VAL A 1 91 ? -14.957 -4.048 16.825 1.00 76.44 91 VAL A CA 1
ATOM 758 C C . VAL A 1 91 ? -15.351 -4.548 15.434 1.00 76.44 91 VAL A C 1
ATOM 760 O O . VAL A 1 91 ? -16.454 -4.268 14.970 1.00 76.44 91 VAL A O 1
ATOM 763 N N . TYR A 1 92 ? -14.450 -5.270 14.770 1.00 76.56 92 TYR A N 1
ATOM 764 C CA . TYR A 1 92 ? -14.618 -5.775 13.408 1.00 76.56 92 TYR A CA 1
ATOM 765 C C . TYR A 1 92 ? -14.617 -7.299 13.394 1.00 76.56 92 TYR A C 1
ATOM 767 O O . TYR A 1 92 ? -13.675 -7.919 13.884 1.00 76.56 92 TYR A O 1
ATOM 775 N N . ASP A 1 93 ? -15.622 -7.909 12.771 1.00 73.19 93 ASP A N 1
ATOM 776 C CA . ASP A 1 93 ? -15.614 -9.346 12.513 1.00 73.19 93 ASP A CA 1
ATOM 777 C C . ASP A 1 93 ? -14.828 -9.647 11.237 1.00 73.19 93 ASP A C 1
ATOM 779 O O . ASP A 1 93 ? -15.152 -9.184 10.141 1.00 73.19 93 ASP A O 1
ATOM 783 N N . VAL A 1 94 ? -13.770 -10.437 11.377 1.00 72.94 94 VAL A N 1
ATOM 784 C CA . VAL A 1 94 ? -12.948 -10.884 10.256 1.00 72.94 94 VAL A CA 1
ATOM 785 C C . VAL A 1 94 ? -13.653 -12.069 9.607 1.00 72.94 94 VAL A C 1
ATOM 787 O O . VAL A 1 94 ? -13.603 -13.182 10.126 1.00 72.94 94 VAL A O 1
ATOM 790 N N . THR A 1 95 ? -14.331 -11.844 8.484 1.00 63.56 95 THR A N 1
ATOM 791 C CA . THR A 1 95 ? -14.953 -12.908 7.666 1.00 63.56 95 THR A CA 1
ATOM 792 C C . THR A 1 95 ? -13.945 -13.845 7.001 1.00 63.56 95 THR A C 1
ATOM 794 O O . THR A 1 95 ? -12.897 -13.362 6.515 1.00 63.56 95 THR A O 1
#

pLDDT: mean 86.32, std 8.77, range [50.41, 96.06]

Radius of gyration: 16.73 Å; chains: 1; bounding box: 41×36×39 Å

Sequence (95 aa):
MPSTELVRLGIRHILARVNHPQTNGKLERFHGEIQRKLNRFEDVHRFVAWWNHVRPHMSLDWDNLETPAEAFIRKMPPKRTTVVDEQSGEVYDVT

Foldseek 3Di:
DPDPVCVVVVHDDDDDDPPCVVVVVVVVVVVVVCVVCVVVDPHPVRVVCCQAPPQQDPVPPVVVSDGNVNVCVVPDDDAQDWDQDPVVRDIDHRD